Protein AF-A0A0A0JTS8-F1 (afdb_monomer_lite)

Foldseek 3Di:
DVCPPQCQCVCLVVVLVVLLVVQVVVVVPDPPPDDCVVVSSVVSVVLSVLQSLLSLLRCLVVDVCSVLLVVLLVQLLVQLVVLCVCVVPPVSVVVSLVSLLVSLQVSQQVSLVVRVLCHNVLSNVSSNQLSNQLNVQLVVQVVDPVLPDPVNVVVSSSSSNSNSSNVSSVSCVVRRD

Structure (mmCIF, N/CA/C/O backbone):
data_AF-A0A0A0JTS8-F1
#
_entry.id   AF-A0A0A0JTS8-F1
#
loop_
_atom_site.group_PDB
_atom_site.id
_atom_site.type_symbol
_atom_site.label_atom_id
_atom_site.label_alt_id
_atom_site.label_comp_id
_atom_site.label_asym_id
_atom_site.label_entity_id
_atom_site.label_seq_id
_atom_site.pdbx_PDB_ins_code
_atom_site.Cartn_x
_atom_site.Cartn_y
_atom_site.Cartn_z
_atom_site.occupancy
_atom_site.B_iso_or_equiv
_atom_site.auth_seq_id
_atom_site.auth_comp_id
_atom_site.auth_asym_id
_atom_site.auth_atom_id
_atom_site.pdbx_PDB_model_num
ATOM 1 N N . ALA A 1 1 ? 20.269 22.740 0.067 1.00 47.91 1 ALA A N 1
ATOM 2 C CA . ALA A 1 1 ? 19.236 21.681 0.083 1.00 47.91 1 ALA A CA 1
ATOM 3 C C . ALA A 1 1 ? 19.952 20.337 0.108 1.00 47.91 1 ALA A C 1
ATOM 5 O O . ALA A 1 1 ? 20.996 20.250 -0.521 1.00 47.91 1 ALA A O 1
ATOM 6 N N . LEU A 1 2 ? 19.458 19.344 0.853 1.00 48.94 2 LEU A N 1
ATOM 7 C CA . LEU A 1 2 ? 20.166 18.065 1.058 1.00 48.94 2 LEU A CA 1
ATOM 8 C C . LEU A 1 2 ? 20.139 17.127 -0.170 1.00 48.94 2 LEU A C 1
ATOM 10 O O . LEU A 1 2 ? 20.934 16.203 -0.224 1.00 48.94 2 LEU A O 1
ATOM 14 N N . THR A 1 3 ? 19.300 17.406 -1.174 1.00 54.91 3 THR A N 1
ATOM 15 C CA . THR A 1 3 ? 19.274 16.734 -2.488 1.00 54.91 3 THR A CA 1
ATOM 16 C C . THR A 1 3 ? 18.998 17.769 -3.593 1.00 54.91 3 THR A C 1
ATOM 18 O O . THR A 1 3 ? 17.838 18.040 -3.911 1.00 54.91 3 THR A O 1
ATOM 21 N N . PRO A 1 4 ? 20.029 18.442 -4.137 1.00 53.06 4 PRO A N 1
ATOM 22 C CA . PRO A 1 4 ? 19.856 19.454 -5.186 1.00 53.06 4 PRO A CA 1
ATOM 23 C C . PRO A 1 4 ? 19.250 18.888 -6.479 1.00 53.06 4 PRO A C 1
ATOM 25 O O . PRO A 1 4 ? 18.451 19.570 -7.119 1.00 53.06 4 PRO A O 1
ATOM 28 N N . ASP A 1 5 ? 19.576 17.635 -6.801 1.00 57.66 5 ASP A N 1
ATOM 29 C CA . ASP A 1 5 ? 19.265 17.003 -8.089 1.00 57.66 5 ASP A CA 1
ATOM 30 C C . ASP A 1 5 ? 17.931 16.227 -8.097 1.00 57.66 5 ASP A C 1
ATOM 32 O O . ASP A 1 5 ? 17.391 15.918 -9.155 1.00 57.66 5 ASP A O 1
ATOM 36 N N . GLU A 1 6 ? 17.324 15.998 -6.925 1.00 63.16 6 GLU A N 1
ATOM 37 C CA . GLU A 1 6 ? 16.030 15.309 -6.774 1.00 63.16 6 GLU A CA 1
ATOM 38 C C . GLU A 1 6 ? 15.043 16.129 -5.919 1.00 63.16 6 GLU A C 1
ATOM 40 O O . GLU A 1 6 ? 14.716 15.784 -4.776 1.00 63.16 6 GLU A O 1
ATOM 45 N N . PRO A 1 7 ? 14.509 17.246 -6.452 1.00 72.12 7 PRO A N 1
ATOM 46 C CA . PRO A 1 7 ? 13.674 18.179 -5.694 1.00 72.12 7 PRO A CA 1
ATOM 47 C C . PRO A 1 7 ? 12.255 17.659 -5.409 1.00 72.12 7 PRO A C 1
ATOM 49 O O . PRO A 1 7 ? 11.445 18.378 -4.820 1.00 72.12 7 PRO A O 1
ATOM 52 N N . TYR A 1 8 ? 11.908 16.442 -5.832 1.00 80.88 8 TYR A N 1
ATOM 53 C CA . TYR A 1 8 ? 10.522 15.969 -5.885 1.00 80.88 8 TYR A CA 1
ATOM 54 C C . TYR A 1 8 ? 9.862 15.801 -4.512 1.00 80.88 8 TYR A C 1
ATOM 56 O O . TYR A 1 8 ? 8.647 15.960 -4.405 1.00 80.88 8 TYR A O 1
ATOM 64 N N . LEU A 1 9 ? 10.650 15.557 -3.461 1.00 85.19 9 LEU A N 1
ATOM 65 C CA . LEU A 1 9 ? 10.161 15.386 -2.087 1.00 85.19 9 LEU A CA 1
ATOM 66 C C . LEU A 1 9 ? 10.468 16.586 -1.176 1.00 85.19 9 LEU A C 1
ATOM 68 O O . LEU A 1 9 ? 10.144 16.557 0.011 1.00 85.19 9 LEU A O 1
ATOM 72 N N . ARG A 1 10 ? 11.025 17.682 -1.715 1.00 89.06 10 ARG A N 1
ATOM 73 C CA . ARG A 1 10 ? 11.462 18.849 -0.918 1.00 89.06 10 ARG A CA 1
ATOM 74 C C . ARG A 1 10 ? 10.344 19.500 -0.096 1.00 89.06 10 ARG A C 1
ATOM 76 O O . ARG A 1 10 ? 10.613 20.147 0.910 1.00 89.06 10 ARG A O 1
ATOM 83 N N . HIS A 1 11 ? 9.094 19.348 -0.532 1.00 90.81 11 HIS A N 1
ATOM 84 C CA . HIS A 1 11 ? 7.923 19.919 0.135 1.00 90.81 11 HIS A CA 1
ATOM 85 C C . HIS A 1 11 ? 7.271 18.968 1.146 1.00 90.81 11 HIS A C 1
ATOM 87 O O . HIS A 1 11 ? 6.431 19.416 1.923 1.00 90.81 11 HIS A O 1
ATOM 93 N N . VAL A 1 12 ? 7.667 17.689 1.191 1.00 93.19 12 VAL A N 1
ATOM 94 C CA . VAL A 1 12 ? 7.091 16.706 2.122 1.00 93.19 12 VAL A CA 1
ATOM 95 C C . VAL A 1 12 ? 7.215 17.166 3.580 1.00 93.19 12 VAL A C 1
ATOM 97 O O . VAL A 1 12 ? 6.185 17.173 4.249 1.00 93.19 12 VAL A O 1
ATOM 100 N N . PRO A 1 13 ? 8.372 17.656 4.081 1.00 93.69 13 PRO A N 1
ATOM 101 C CA . PRO A 1 13 ? 8.475 18.125 5.467 1.00 93.69 13 PRO A CA 1
ATOM 102 C C . PRO A 1 13 ? 7.502 19.264 5.806 1.00 93.69 13 PRO A C 1
ATOM 104 O O . PRO A 1 13 ? 6.922 19.280 6.890 1.00 93.69 13 PRO A O 1
ATOM 107 N N . VAL A 1 14 ? 7.275 20.188 4.864 1.00 95.12 14 VAL A N 1
ATOM 108 C CA . VAL A 1 14 ? 6.326 21.301 5.035 1.00 95.12 14 VAL A CA 1
ATOM 109 C C . VAL A 1 14 ? 4.893 20.774 5.125 1.00 95.12 14 VAL A C 1
ATOM 111 O O . VAL A 1 14 ? 4.135 21.188 6.001 1.00 95.12 14 VAL A O 1
ATOM 114 N N . VAL A 1 15 ? 4.530 19.819 4.264 1.00 95.12 15 VAL A N 1
ATOM 115 C CA . VAL A 1 15 ? 3.213 19.166 4.292 1.00 95.12 15 VAL A CA 1
ATOM 116 C C . VAL A 1 15 ? 3.018 18.374 5.587 1.00 95.12 15 VAL A C 1
ATOM 118 O O . VAL A 1 15 ? 1.945 18.454 6.181 1.00 95.12 15 VAL A O 1
ATOM 121 N N . VAL A 1 16 ? 4.047 17.669 6.073 1.00 97.00 16 VAL A N 1
ATOM 122 C CA . VAL A 1 16 ? 4.000 16.950 7.360 1.00 97.00 16 VAL A CA 1
ATOM 123 C C . VAL A 1 16 ? 3.750 17.917 8.511 1.00 97.00 16 VAL A C 1
ATOM 125 O O . VAL A 1 16 ? 2.850 17.682 9.316 1.00 97.00 16 VAL A O 1
ATOM 128 N N . ALA A 1 17 ? 4.497 19.024 8.575 1.00 97.44 17 ALA A N 1
ATOM 129 C CA . ALA A 1 17 ? 4.301 20.044 9.601 1.00 97.44 17 ALA A CA 1
ATOM 130 C C . ALA A 1 17 ? 2.868 20.602 9.565 1.00 97.44 17 ALA A C 1
ATOM 132 O O . ALA A 1 17 ? 2.198 20.651 10.597 1.00 97.44 17 ALA A O 1
ATOM 133 N N . GLY A 1 18 ? 2.362 20.936 8.373 1.00 98.00 18 GLY A N 1
ATOM 134 C CA . GLY A 1 18 ? 0.983 21.388 8.186 1.00 98.00 18 GLY A CA 1
ATOM 135 C C . GLY A 1 18 ? -0.058 20.349 8.617 1.00 98.00 18 GLY A C 1
ATOM 136 O O . GLY A 1 18 ? -1.020 20.693 9.301 1.00 98.00 18 GLY A O 1
ATOM 137 N N . ALA A 1 19 ? 0.147 19.072 8.288 1.00 97.38 19 ALA A N 1
ATOM 138 C CA . ALA A 1 19 ? -0.762 17.990 8.662 1.00 97.38 19 ALA A CA 1
ATOM 139 C C . ALA A 1 19 ? -0.781 17.739 10.179 1.00 97.38 19 ALA A C 1
ATOM 141 O O . ALA A 1 19 ? -1.848 17.519 10.753 1.00 97.38 19 ALA A O 1
ATOM 142 N N . ILE A 1 20 ? 0.374 17.834 10.845 1.00 97.56 20 ILE A N 1
ATOM 143 C CA . ILE A 1 20 ? 0.475 17.746 12.308 1.00 97.56 20 ILE A CA 1
ATOM 144 C C . ILE A 1 20 ? -0.254 18.926 12.965 1.00 97.56 20 ILE A C 1
ATOM 146 O O . ILE A 1 20 ? -1.046 18.718 13.887 1.00 97.56 20 ILE A O 1
ATOM 150 N N . LEU A 1 21 ? -0.044 20.153 12.475 1.00 97.75 21 LEU A N 1
ATOM 151 C CA . LEU A 1 21 ? -0.755 21.337 12.969 1.00 97.75 21 LEU A CA 1
ATOM 152 C C . LEU A 1 21 ? -2.270 21.197 12.780 1.00 97.75 21 LEU A C 1
ATOM 154 O O . LEU A 1 21 ? -3.024 21.443 13.719 1.00 97.75 21 LEU A O 1
ATOM 158 N N . ALA A 1 22 ? -2.717 20.738 11.610 1.00 96.81 22 ALA A N 1
ATOM 159 C CA . ALA A 1 22 ? -4.128 20.490 11.331 1.00 96.81 22 ALA A CA 1
ATOM 160 C C . ALA A 1 22 ? -4.719 19.407 12.251 1.00 96.81 22 ALA A C 1
ATOM 162 O O . ALA A 1 22 ? -5.829 19.568 12.760 1.00 96.81 22 ALA A O 1
ATOM 163 N N . MET A 1 23 ? -3.969 18.334 12.522 1.00 96.00 23 MET A N 1
ATOM 164 C CA . MET A 1 23 ? -4.371 17.279 13.455 1.00 96.00 23 MET A CA 1
ATOM 165 C C . MET A 1 23 ? -4.578 17.827 14.873 1.00 96.00 23 MET A C 1
ATOM 167 O O . MET A 1 23 ? -5.581 17.500 15.509 1.00 96.00 23 MET A O 1
ATOM 171 N N . PHE A 1 24 ? -3.671 18.669 15.378 1.00 95.12 24 PHE A N 1
ATOM 172 C CA . PHE A 1 24 ? -3.831 19.286 16.700 1.00 95.12 24 PHE A CA 1
ATOM 173 C C . PHE A 1 24 ? -4.933 20.344 16.727 1.00 95.12 24 PHE A C 1
ATOM 175 O O . PH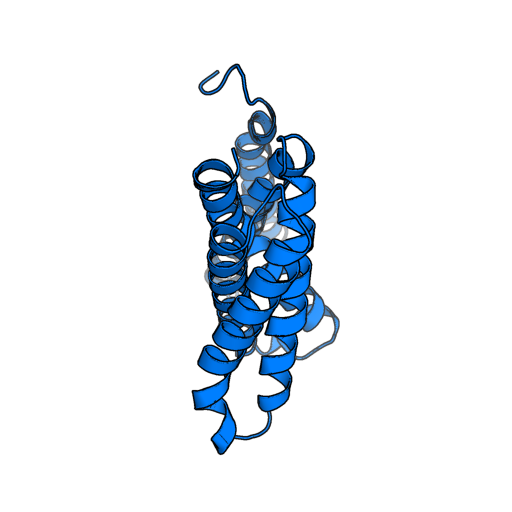E A 1 24 ? -5.713 20.379 17.678 1.00 95.12 24 PHE A O 1
ATOM 182 N N . LEU A 1 25 ? -5.057 21.154 15.674 1.00 95.44 25 LEU A N 1
ATOM 183 C CA . LEU A 1 25 ? -6.140 22.125 15.539 1.00 95.44 25 LEU A CA 1
ATOM 184 C C . LEU A 1 25 ? -7.506 21.431 15.584 1.00 95.44 25 LEU A C 1
ATOM 186 O O . LEU A 1 25 ? -8.405 21.879 16.295 1.00 95.44 25 LEU A O 1
ATOM 190 N N . HIS A 1 26 ? -7.630 20.284 14.913 1.00 93.12 26 HIS A N 1
ATOM 191 C CA . HIS A 1 26 ? -8.822 19.447 14.988 1.00 93.12 26 HIS A CA 1
ATOM 192 C C . HIS A 1 26 ? -9.137 19.014 16.430 1.00 93.12 26 HIS A C 1
ATOM 194 O O . HIS A 1 26 ? -10.297 19.059 16.835 1.00 93.12 26 HIS A O 1
ATOM 200 N N . GLN A 1 27 ? -8.127 18.666 17.239 1.00 93.31 27 GLN A N 1
ATOM 201 C CA . GLN A 1 27 ? -8.345 18.335 18.655 1.00 93.31 27 GLN A CA 1
ATOM 202 C C . GLN A 1 27 ? -8.747 19.547 19.508 1.00 93.31 27 GLN A C 1
ATOM 204 O O . GLN A 1 27 ? -9.525 19.379 20.443 1.00 93.31 27 GLN A O 1
ATOM 209 N N . ILE A 1 28 ? -8.259 20.754 19.201 1.00 92.31 28 ILE A N 1
ATOM 210 C CA . ILE A 1 28 ? -8.635 21.986 19.921 1.00 92.31 28 ILE A CA 1
ATOM 211 C C . ILE A 1 28 ? -10.093 22.365 19.636 1.00 92.31 28 ILE A C 1
ATOM 213 O O . ILE A 1 28 ? -10.812 22.784 20.540 1.00 92.31 28 ILE A O 1
ATOM 217 N N . MET A 1 29 ? -10.544 22.206 18.389 1.00 91.94 29 MET A N 1
ATOM 218 C CA . MET A 1 29 ? -11.917 22.533 17.983 1.00 91.94 29 MET A CA 1
ATOM 219 C C . MET A 1 29 ? -12.956 21.523 18.483 1.00 91.94 29 MET A C 1
ATOM 221 O O . MET A 1 29 ? -14.154 21.818 18.504 1.00 91.94 29 MET A O 1
ATOM 225 N N . ARG A 1 30 ? -12.514 20.325 18.867 1.00 88.56 30 ARG A N 1
ATOM 226 C CA . ARG A 1 30 ? -13.379 19.244 19.326 1.00 88.56 30 ARG A CA 1
ATOM 227 C C . ARG A 1 30 ? -14.000 19.590 20.683 1.00 88.56 30 ARG A C 1
ATOM 229 O O . ARG A 1 30 ? -13.301 19.955 21.624 1.00 88.56 30 ARG A O 1
ATOM 236 N N . ARG A 1 31 ? -15.328 19.468 20.778 1.00 85.31 31 ARG A N 1
ATOM 237 C CA . ARG A 1 31 ? -16.111 19.829 21.980 1.00 85.31 31 ARG A CA 1
ATOM 238 C C . ARG A 1 31 ? -16.571 18.638 22.811 1.00 85.31 31 ARG A C 1
ATOM 240 O O . ARG A 1 31 ? -17.052 18.819 23.924 1.00 85.31 31 ARG A O 1
ATOM 247 N N . ASP A 1 32 ? -16.413 17.426 22.299 1.00 77.88 32 ASP A N 1
ATOM 248 C CA . ASP A 1 32 ? -16.637 16.198 23.054 1.00 77.88 32 ASP A CA 1
ATOM 249 C C . ASP A 1 32 ? -15.659 16.219 24.231 1.00 77.88 32 ASP A C 1
ATOM 251 O O . ASP A 1 32 ? -14.497 16.536 23.993 1.00 77.88 32 ASP A O 1
ATOM 255 N N . GLY A 1 33 ? -16.098 15.912 25.460 1.00 73.75 33 GLY A N 1
ATOM 256 C CA . GLY A 1 33 ? -15.366 16.034 26.743 1.00 73.75 33 GLY A CA 1
ATOM 257 C C . GLY A 1 33 ? -14.067 15.215 26.895 1.00 73.75 33 GLY A C 1
ATOM 258 O O . GLY A 1 33 ? -13.803 14.626 27.935 1.00 73.75 33 GLY A O 1
ATOM 259 N N . ARG A 1 34 ? -13.268 15.160 25.832 1.00 77.38 34 ARG A N 1
ATOM 260 C CA . ARG A 1 34 ? -11.996 14.491 25.581 1.00 77.38 34 ARG A CA 1
ATOM 261 C C . ARG A 1 34 ? -11.974 12.965 25.722 1.00 77.38 34 ARG A C 1
ATOM 263 O O . ARG A 1 34 ? -10.902 12.428 26.014 1.00 77.38 34 ARG A O 1
ATOM 270 N N . PRO A 1 35 ? -13.055 12.206 25.432 1.00 76.25 35 PRO A N 1
ATOM 271 C CA . PRO A 1 35 ? -12.914 10.761 25.355 1.00 76.25 35 PRO A CA 1
ATOM 272 C C . PRO A 1 35 ? -11.966 10.404 24.201 1.00 76.25 35 PRO A C 1
ATOM 274 O O . PRO A 1 35 ? -12.117 10.892 23.076 1.00 76.25 35 PRO A O 1
ATOM 277 N N . ARG A 1 36 ? -10.995 9.523 24.472 1.00 82.69 36 ARG A N 1
ATOM 278 C CA . ARG A 1 36 ? -10.109 8.917 23.458 1.00 82.69 36 ARG A CA 1
ATOM 279 C C . ARG A 1 36 ? -9.208 9.915 22.710 1.00 82.69 36 ARG A C 1
ATOM 281 O O . ARG A 1 36 ? -8.871 9.685 21.550 1.00 82.69 36 ARG A O 1
ATOM 288 N N . LEU A 1 37 ? -8.806 11.014 23.357 1.00 88.81 37 LEU A N 1
ATOM 289 C CA . LEU A 1 37 ? -7.893 12.010 22.775 1.00 88.81 37 LEU A CA 1
ATOM 290 C C . LEU A 1 37 ? -6.597 11.366 22.251 1.00 88.81 37 LEU A C 1
ATOM 292 O O . LEU A 1 37 ? -6.225 11.573 21.100 1.00 88.81 37 LEU A O 1
ATOM 296 N N . THR A 1 38 ? -5.959 10.525 23.069 1.00 90.81 38 THR A N 1
ATOM 297 C CA . THR A 1 38 ? -4.724 9.809 22.707 1.00 90.81 38 THR A CA 1
ATOM 298 C C . THR A 1 38 ? -4.919 8.912 21.491 1.00 90.81 38 THR A C 1
ATOM 300 O O . THR A 1 38 ? -4.126 8.968 20.559 1.00 90.81 38 THR A O 1
ATOM 303 N N . GLN A 1 39 ? -6.010 8.141 21.454 1.00 90.50 39 GLN A N 1
ATOM 304 C CA . GLN A 1 39 ? -6.350 7.292 20.313 1.00 90.50 39 GLN A CA 1
ATOM 305 C C . GLN A 1 39 ? -6.547 8.123 19.037 1.00 90.50 39 GLN A C 1
ATOM 307 O O . GLN A 1 39 ? -6.061 7.737 17.977 1.00 90.50 39 GLN A O 1
ATOM 312 N N . SER A 1 40 ? -7.231 9.268 19.124 1.00 91.06 40 SER A N 1
ATOM 313 C CA . SER A 1 40 ? -7.466 10.131 17.963 1.00 91.06 40 SER A CA 1
ATOM 314 C C . SER A 1 40 ? -6.169 10.720 17.407 1.00 91.06 40 SER A C 1
ATOM 316 O O . SER A 1 40 ? -5.994 10.746 16.191 1.00 91.06 40 SER A O 1
ATOM 318 N N . VAL A 1 41 ? -5.265 11.170 18.280 1.00 93.88 41 VAL A N 1
ATOM 319 C CA . VAL A 1 41 ? -3.952 11.693 17.877 1.00 93.88 41 VAL A CA 1
ATOM 320 C C . VAL A 1 41 ? -3.078 10.575 17.306 1.00 93.88 41 VAL A C 1
ATOM 322 O O . VAL A 1 41 ? -2.465 10.765 16.262 1.00 93.88 41 VAL A O 1
ATOM 325 N N . ALA A 1 42 ? -3.068 9.390 17.923 1.00 93.88 42 ALA A N 1
ATOM 326 C CA . ALA A 1 42 ? -2.294 8.246 17.444 1.00 93.88 42 ALA A CA 1
ATOM 327 C C . ALA A 1 42 ? -2.735 7.788 16.043 1.00 93.88 42 ALA A C 1
ATOM 329 O O . ALA A 1 42 ? -1.894 7.580 15.171 1.00 93.88 42 ALA A O 1
ATOM 330 N N . VAL A 1 43 ? -4.046 7.682 15.796 1.00 91.81 43 VAL A N 1
ATOM 331 C CA . VAL A 1 43 ? -4.580 7.325 14.470 1.00 91.81 43 VAL A CA 1
ATOM 332 C C . VAL A 1 43 ? -4.305 8.430 13.445 1.00 91.81 43 VAL A C 1
ATOM 334 O O . VAL A 1 43 ? -3.945 8.123 12.310 1.00 91.81 43 VAL A O 1
ATOM 337 N N . GLY A 1 44 ? -4.416 9.704 13.838 1.00 95.00 44 GLY A N 1
ATOM 338 C CA . GLY A 1 44 ? -4.061 10.836 12.978 1.00 95.00 44 GLY A CA 1
ATOM 339 C C . GLY A 1 44 ? -2.589 10.808 12.562 1.00 95.00 44 GLY A C 1
ATOM 340 O O . GLY A 1 44 ? -2.283 10.885 11.373 1.00 95.00 44 GLY A O 1
ATOM 341 N N . ALA A 1 45 ? -1.684 10.601 13.519 1.00 96.56 45 ALA A N 1
ATOM 342 C CA . ALA A 1 45 ? -0.252 10.474 13.265 1.00 96.56 45 ALA A CA 1
ATOM 343 C C . ALA A 1 45 ? 0.073 9.261 12.377 1.00 96.56 45 ALA A C 1
ATOM 345 O O . ALA A 1 45 ? 0.870 9.385 11.448 1.00 96.56 45 ALA A O 1
ATOM 346 N N . ALA A 1 46 ? -0.581 8.115 12.599 1.00 95.12 46 ALA A N 1
ATOM 347 C CA . ALA A 1 46 ? -0.435 6.939 11.739 1.00 95.12 46 ALA A CA 1
ATOM 348 C C . ALA A 1 46 ? -0.887 7.224 10.295 1.00 95.12 46 ALA A C 1
ATOM 350 O O . ALA A 1 46 ? -0.190 6.861 9.350 1.00 95.12 46 ALA A O 1
ATOM 351 N N . GLY A 1 47 ? -2.012 7.924 10.116 1.00 95.62 47 GLY A N 1
ATOM 352 C CA . GLY A 1 47 ? -2.494 8.349 8.800 1.00 95.62 47 GLY A CA 1
ATOM 353 C C . GLY A 1 47 ? -1.516 9.283 8.082 1.00 95.62 47 GLY A C 1
ATOM 354 O O . GLY A 1 47 ? -1.233 9.078 6.902 1.00 95.62 47 GLY A O 1
ATOM 355 N N . ILE A 1 48 ? -0.943 10.255 8.802 1.00 97.69 48 ILE A N 1
ATOM 356 C CA . ILE A 1 48 ? 0.114 11.136 8.277 1.00 97.69 48 ILE A CA 1
ATOM 357 C C . ILE A 1 48 ? 1.330 10.304 7.853 1.00 97.69 48 ILE A C 1
ATOM 359 O O . ILE A 1 48 ? 1.816 10.470 6.738 1.00 97.69 48 ILE A O 1
ATOM 363 N N . GLY A 1 49 ? 1.787 9.373 8.694 1.00 97.69 49 GLY A N 1
ATOM 364 C CA . GLY A 1 49 ? 2.914 8.492 8.381 1.00 97.69 49 GLY A CA 1
ATOM 365 C C . GLY A 1 49 ? 2.691 7.671 7.109 1.00 97.69 49 GLY A C 1
ATOM 366 O O . GLY A 1 49 ? 3.548 7.658 6.230 1.00 97.69 49 GLY A O 1
ATOM 367 N N . ILE A 1 50 ? 1.516 7.053 6.958 1.00 97.69 50 ILE A N 1
ATOM 368 C CA . ILE A 1 50 ? 1.159 6.288 5.752 1.00 97.69 50 ILE A CA 1
ATOM 369 C C . ILE A 1 50 ? 1.146 7.191 4.510 1.00 97.69 50 ILE A C 1
ATOM 371 O O . ILE A 1 50 ? 1.681 6.806 3.471 1.00 97.69 50 ILE A O 1
ATOM 375 N N . ALA A 1 51 ? 0.586 8.400 4.607 1.00 96.69 51 ALA A N 1
ATOM 376 C CA . ALA A 1 51 ? 0.581 9.355 3.499 1.00 96.69 51 ALA A CA 1
ATOM 377 C C . ALA A 1 51 ? 2.002 9.794 3.098 1.00 96.69 51 ALA A C 1
ATOM 379 O O . ALA A 1 51 ? 2.298 9.912 1.910 1.00 96.69 51 ALA A O 1
ATOM 380 N N . VAL A 1 52 ? 2.895 9.984 4.074 1.00 96.88 52 VAL A N 1
ATOM 381 C CA . VAL A 1 52 ? 4.308 10.328 3.844 1.00 96.88 52 VAL A CA 1
ATOM 382 C C . VAL A 1 52 ? 5.060 9.181 3.178 1.00 96.88 52 VAL A C 1
ATOM 384 O O . VAL A 1 52 ? 5.793 9.424 2.223 1.00 96.88 52 VAL A O 1
ATOM 387 N N . ILE A 1 53 ? 4.845 7.937 3.616 1.00 97.56 53 ILE A N 1
ATOM 388 C CA . ILE A 1 53 ? 5.407 6.755 2.944 1.00 97.56 53 ILE A CA 1
ATOM 389 C C . ILE A 1 53 ? 4.916 6.702 1.491 1.00 97.56 53 ILE A C 1
ATOM 391 O O . ILE A 1 53 ? 5.705 6.484 0.573 1.00 97.56 53 ILE A O 1
ATOM 395 N N . GLY A 1 54 ? 3.631 6.980 1.269 1.00 96.50 54 GLY A N 1
ATOM 396 C CA . GLY A 1 54 ? 3.042 7.026 -0.063 1.00 96.50 54 GLY A CA 1
ATOM 397 C C . GLY A 1 54 ? 3.585 8.143 -0.957 1.00 96.50 54 GLY A C 1
ATOM 398 O O . GLY A 1 54 ? 3.602 7.982 -2.173 1.00 96.50 54 GLY A O 1
ATOM 399 N N . ALA A 1 55 ? 4.098 9.243 -0.396 1.00 95.50 55 ALA A N 1
ATOM 400 C CA . ALA A 1 55 ? 4.717 10.313 -1.182 1.00 95.50 55 ALA A CA 1
ATOM 401 C C . ALA A 1 55 ? 5.950 9.830 -1.969 1.00 95.50 55 ALA A C 1
ATOM 403 O O . ALA A 1 55 ? 6.277 10.415 -3.002 1.00 95.50 55 ALA A O 1
ATOM 404 N N . ALA A 1 56 ? 6.588 8.734 -1.541 1.00 93.94 56 ALA A N 1
ATOM 405 C CA . ALA A 1 56 ? 7.695 8.115 -2.266 1.00 93.94 56 ALA A CA 1
ATOM 406 C C . ALA A 1 56 ? 7.290 7.542 -3.637 1.00 93.94 56 ALA A C 1
ATOM 408 O O . ALA A 1 56 ? 8.166 7.301 -4.459 1.00 93.94 56 ALA A O 1
ATOM 409 N N . TRP A 1 57 ? 5.994 7.407 -3.939 1.00 94.25 57 TRP A N 1
ATOM 410 C CA . TRP A 1 57 ? 5.521 7.091 -5.290 1.00 94.25 57 TRP A CA 1
ATOM 411 C C . TRP A 1 57 ? 5.731 8.235 -6.297 1.00 94.25 57 TRP A C 1
ATOM 413 O O . TRP A 1 57 ? 5.793 7.995 -7.500 1.00 94.25 57 TRP A O 1
ATOM 423 N N . VAL A 1 58 ? 5.834 9.488 -5.836 1.00 92.50 58 VAL A N 1
ATOM 424 C CA . VAL A 1 58 ? 5.879 10.672 -6.714 1.00 92.50 58 VAL A CA 1
ATOM 425 C C . VAL A 1 58 ? 7.132 10.720 -7.605 1.00 92.50 58 VAL A C 1
ATOM 427 O O . VAL A 1 58 ? 6.978 10.998 -8.797 1.00 92.50 58 VAL A O 1
ATOM 430 N N . PRO A 1 59 ? 8.357 10.463 -7.099 1.00 90.38 59 PRO A N 1
ATOM 431 C CA . PRO A 1 59 ? 9.560 10.444 -7.929 1.00 90.38 59 PRO A CA 1
ATOM 432 C C . PRO A 1 59 ? 9.526 9.387 -9.037 1.00 90.38 59 PRO A C 1
ATOM 434 O O . PRO A 1 59 ? 10.000 9.676 -10.129 1.00 90.38 59 PRO A O 1
ATOM 437 N N . LEU A 1 60 ? 8.888 8.229 -8.813 1.00 90.12 60 LEU A N 1
ATOM 438 C CA . LEU A 1 60 ? 8.811 7.141 -9.803 1.00 90.12 60 LEU A CA 1
ATOM 439 C C . LEU A 1 60 ? 8.139 7.570 -11.115 1.00 90.12 60 LEU A C 1
ATOM 441 O O . LEU A 1 60 ? 8.463 7.069 -12.182 1.00 90.12 60 LEU A O 1
ATOM 445 N N . GLY A 1 61 ? 7.240 8.557 -11.091 1.00 86.06 61 GLY A N 1
ATOM 446 C CA . GLY A 1 61 ? 6.655 9.095 -12.325 1.00 86.06 61 GLY A CA 1
ATOM 447 C C . GLY A 1 61 ? 7.631 9.905 -13.193 1.00 86.06 61 GLY A C 1
ATOM 448 O O . GLY A 1 61 ? 7.264 10.306 -14.304 1.00 86.06 61 GLY A O 1
ATOM 449 N N . ARG A 1 62 ? 8.829 10.199 -12.671 1.00 85.19 62 ARG A N 1
ATOM 450 C CA . ARG A 1 62 ? 9.834 11.100 -13.250 1.00 85.19 62 ARG A CA 1
ATOM 451 C C . ARG A 1 62 ? 11.228 10.475 -13.381 1.00 85.19 62 ARG A C 1
ATOM 453 O O . ARG A 1 62 ? 12.102 11.139 -13.928 1.00 85.19 62 ARG A O 1
ATOM 460 N N . THR A 1 63 ? 11.432 9.252 -12.898 1.00 84.00 63 THR A N 1
ATOM 461 C CA . THR A 1 63 ? 12.661 8.473 -13.108 1.00 84.00 63 THR A CA 1
ATOM 462 C C . THR A 1 63 ? 12.527 7.571 -14.335 1.00 84.00 63 THR A C 1
ATOM 464 O O . THR A 1 63 ? 11.413 7.248 -14.763 1.00 84.00 63 THR A O 1
ATOM 467 N N . LEU A 1 64 ? 13.661 7.187 -14.924 1.00 82.19 64 LEU A N 1
ATOM 468 C CA . LEU A 1 64 ? 13.698 6.226 -16.029 1.00 82.19 64 LEU A CA 1
ATOM 469 C C . LEU A 1 64 ? 13.177 4.867 -15.520 1.00 82.19 64 LEU A C 1
ATOM 471 O O . LEU A 1 64 ? 13.422 4.521 -14.368 1.00 82.19 64 LEU A O 1
ATOM 475 N N . GLY A 1 65 ? 12.354 4.151 -16.292 1.00 86.81 65 GLY A N 1
ATOM 476 C CA . GLY A 1 65 ? 11.722 2.898 -15.840 1.00 86.81 65 GLY A CA 1
ATOM 477 C C . GLY A 1 65 ? 10.712 3.017 -14.689 1.00 86.81 65 GLY A C 1
ATOM 478 O O . GLY A 1 65 ? 10.021 2.053 -14.358 1.00 86.81 65 GLY A O 1
ATOM 479 N N . GLY A 1 66 ? 10.542 4.189 -14.069 1.00 90.69 66 GLY A N 1
ATOM 480 C CA . GLY A 1 66 ? 9.702 4.316 -12.877 1.00 90.69 66 GLY A CA 1
ATOM 481 C C . GLY A 1 66 ? 8.198 4.184 -13.156 1.00 90.69 66 GLY A C 1
ATOM 482 O O . GLY A 1 66 ? 7.459 3.653 -12.325 1.00 90.69 66 GLY A O 1
ATOM 483 N N . ARG A 1 67 ? 7.723 4.582 -14.345 1.00 92.94 67 ARG A N 1
ATOM 484 C CA . ARG A 1 67 ? 6.325 4.342 -14.773 1.00 92.94 67 ARG A CA 1
ATOM 485 C C . ARG A 1 67 ? 6.030 2.853 -14.922 1.00 92.94 67 ARG A C 1
ATOM 487 O O . ARG A 1 67 ? 4.976 2.383 -14.505 1.00 92.94 67 ARG A O 1
ATOM 494 N N . ASP A 1 68 ? 6.995 2.134 -15.460 1.00 95.38 68 ASP A N 1
ATOM 495 C CA . ASP A 1 68 ? 6.948 0.704 -15.712 1.00 95.38 68 ASP A CA 1
ATOM 496 C C . ASP A 1 68 ? 6.957 -0.087 -14.399 1.00 95.38 68 ASP A C 1
ATOM 498 O O . ASP A 1 68 ? 6.118 -0.970 -14.190 1.00 95.38 68 ASP A O 1
ATOM 502 N N . VAL A 1 69 ? 7.779 0.337 -13.433 1.00 96.44 69 VAL A N 1
ATOM 503 C CA . VAL A 1 69 ? 7.721 -0.141 -12.042 1.00 96.44 69 VAL A CA 1
ATOM 504 C C . VAL A 1 69 ? 6.328 0.053 -11.437 1.00 96.44 69 VAL A C 1
ATOM 506 O O . VAL A 1 69 ? 5.805 -0.859 -10.792 1.00 96.44 69 VAL A O 1
ATOM 509 N N . VAL A 1 70 ? 5.700 1.217 -11.639 1.00 96.31 70 VAL A N 1
ATOM 510 C CA . VAL A 1 70 ? 4.355 1.490 -11.103 1.00 96.31 70 VAL A CA 1
ATOM 511 C C . VAL A 1 70 ? 3.329 0.518 -11.682 1.00 96.31 70 VAL A C 1
ATOM 513 O O . VAL A 1 70 ? 2.497 0.014 -10.927 1.00 96.31 70 VAL A O 1
ATOM 516 N N . VAL A 1 71 ? 3.396 0.209 -12.979 1.00 96.31 71 VAL A N 1
ATOM 517 C CA . VAL A 1 71 ? 2.499 -0.767 -13.621 1.00 96.31 71 VAL A CA 1
ATOM 518 C C . VAL A 1 71 ? 2.714 -2.168 -13.047 1.00 96.31 71 VAL A C 1
ATOM 520 O O . VAL A 1 71 ? 1.749 -2.797 -12.607 1.00 96.31 71 VAL A O 1
ATOM 523 N N . VAL A 1 72 ? 3.965 -2.632 -12.985 1.00 97.25 72 VAL A N 1
ATOM 524 C CA . VAL A 1 72 ? 4.345 -3.939 -12.414 1.00 97.25 72 VAL A CA 1
ATOM 525 C C . VAL A 1 72 ? 3.802 -4.094 -10.991 1.00 97.25 72 VAL A C 1
ATOM 527 O O . VAL A 1 72 ? 3.131 -5.077 -10.658 1.00 97.25 72 VAL A O 1
ATOM 530 N N . VAL A 1 73 ? 4.023 -3.085 -10.149 1.00 97.75 73 VAL A N 1
ATOM 531 C CA . VAL A 1 73 ? 3.557 -3.114 -8.763 1.00 97.75 73 VAL A CA 1
ATOM 532 C C . VAL A 1 73 ? 2.035 -3.001 -8.676 1.00 97.75 73 VAL A C 1
ATOM 534 O O . VAL A 1 73 ? 1.433 -3.688 -7.853 1.00 97.7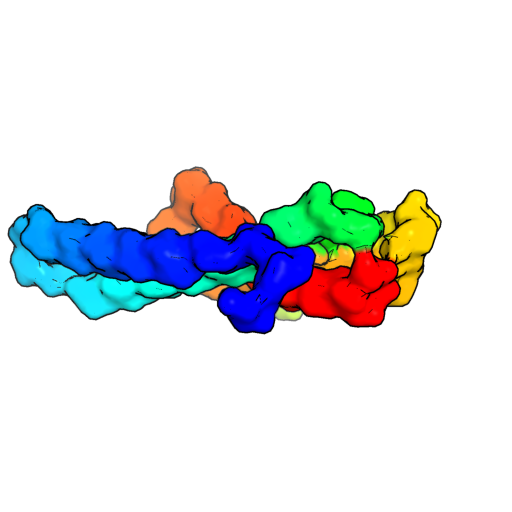5 73 VAL A O 1
ATOM 537 N N . ALA A 1 74 ? 1.382 -2.201 -9.521 1.00 97.50 74 ALA A N 1
ATOM 538 C CA . ALA A 1 74 ? -0.076 -2.096 -9.537 1.00 97.50 74 ALA A CA 1
ATOM 539 C C . ALA A 1 74 ? -0.745 -3.451 -9.828 1.00 97.50 74 ALA A C 1
ATOM 541 O O . ALA A 1 74 ? -1.712 -3.812 -9.151 1.00 97.50 74 ALA A O 1
ATOM 542 N N . VAL A 1 75 ? -0.199 -4.232 -10.767 1.00 97.88 75 VAL A N 1
ATOM 543 C CA . VAL A 1 75 ? -0.678 -5.594 -11.064 1.00 97.88 75 VAL A CA 1
ATOM 544 C C . VAL A 1 75 ? -0.488 -6.514 -9.854 1.00 97.88 75 VAL A C 1
ATOM 546 O O . VAL A 1 75 ? -1.419 -7.225 -9.466 1.00 97.88 75 VAL A O 1
ATOM 549 N N . ALA A 1 76 ? 0.675 -6.464 -9.197 1.00 97.88 76 ALA A N 1
ATOM 550 C CA . ALA A 1 76 ? 0.938 -7.258 -7.996 1.00 97.88 76 ALA A CA 1
ATOM 551 C C . ALA A 1 76 ? 0.023 -6.890 -6.814 1.00 97.88 76 ALA A C 1
ATOM 553 O O . ALA A 1 76 ? -0.480 -7.774 -6.116 1.00 97.88 76 ALA A O 1
ATOM 554 N N . LEU A 1 77 ? -0.247 -5.600 -6.608 1.00 98.00 77 LEU A N 1
ATOM 555 C CA . LEU A 1 77 ? -1.177 -5.109 -5.587 1.00 98.00 77 LEU A CA 1
ATOM 556 C C . LEU A 1 77 ? -2.613 -5.577 -5.856 1.00 98.00 77 LEU A C 1
ATOM 558 O O . LEU A 1 77 ? -3.296 -6.015 -4.925 1.00 98.00 77 LEU A O 1
ATOM 562 N N . ALA A 1 78 ? -3.054 -5.523 -7.116 1.00 97.00 78 ALA A N 1
ATOM 563 C CA . ALA A 1 78 ? -4.377 -5.986 -7.525 1.00 97.00 78 ALA A CA 1
ATOM 564 C C . ALA A 1 78 ? -4.546 -7.495 -7.292 1.00 97.00 78 ALA A C 1
ATOM 566 O O . ALA A 1 78 ? -5.540 -7.921 -6.704 1.00 97.00 78 ALA A O 1
ATOM 567 N N . LEU A 1 79 ? -3.554 -8.303 -7.677 1.00 97.38 79 LEU A N 1
ATOM 568 C CA . LEU A 1 79 ? -3.599 -9.753 -7.474 1.00 97.38 79 LEU A CA 1
ATOM 569 C C . LEU A 1 79 ? -3.462 -10.142 -5.996 1.00 97.38 79 LEU A C 1
ATOM 571 O O . LEU A 1 79 ? -4.156 -11.049 -5.542 1.00 97.38 79 LEU A O 1
ATOM 575 N N . SER A 1 80 ? -2.673 -9.410 -5.206 1.00 96.75 80 SER A N 1
ATOM 576 C CA . SER A 1 80 ? -2.613 -9.574 -3.744 1.00 96.75 80 SER A CA 1
ATOM 577 C C . SER A 1 80 ? -3.985 -9.427 -3.076 1.00 96.75 80 SER A C 1
ATOM 579 O O . SER A 1 80 ? -4.295 -10.155 -2.131 1.00 96.75 80 SER A O 1
ATOM 581 N N . ALA A 1 81 ? -4.840 -8.521 -3.563 1.00 95.31 81 ALA A N 1
ATOM 582 C CA . ALA A 1 81 ? -6.182 -8.329 -3.011 1.00 95.31 81 ALA A CA 1
ATOM 583 C C . ALA A 1 81 ? -7.088 -9.564 -3.181 1.00 95.31 81 ALA A C 1
ATOM 585 O O . ALA A 1 81 ? -7.999 -9.768 -2.380 1.00 95.31 81 ALA A O 1
ATOM 586 N N . LEU A 1 82 ? -6.813 -10.439 -4.156 1.00 95.62 82 LEU A N 1
ATOM 587 C CA . LEU A 1 82 ? -7.559 -11.691 -4.327 1.00 95.62 82 LEU A CA 1
ATOM 588 C C . LEU A 1 82 ? -7.323 -12.672 -3.173 1.00 95.62 82 LEU A C 1
ATOM 590 O O . LEU A 1 82 ? -8.216 -13.453 -2.847 1.00 95.62 82 LEU A O 1
ATOM 594 N N . ALA A 1 83 ? -6.169 -12.602 -2.501 1.00 94.31 83 ALA A N 1
ATOM 595 C CA . ALA A 1 83 ? -5.908 -13.419 -1.317 1.00 94.31 83 ALA A CA 1
ATOM 596 C C . ALA A 1 83 ? -6.880 -13.103 -0.167 1.00 94.31 83 ALA A C 1
ATOM 598 O O . ALA A 1 83 ? -7.144 -13.960 0.677 1.00 94.31 83 ALA A O 1
ATOM 599 N N . ASP A 1 84 ? -7.460 -11.899 -0.147 1.00 92.12 84 ASP A N 1
ATOM 600 C CA . ASP A 1 84 ? -8.423 -11.496 0.877 1.00 92.12 84 ASP A CA 1
ATOM 601 C C . ASP A 1 84 ? -9.796 -12.161 0.702 1.00 92.12 84 ASP A C 1
ATOM 603 O O . ASP A 1 84 ? -10.550 -12.261 1.671 1.00 92.12 84 ASP A O 1
ATOM 607 N N . LEU A 1 85 ? -10.096 -12.720 -0.478 1.00 91.12 85 LEU A N 1
ATOM 608 C CA . LEU A 1 85 ? -11.330 -13.481 -0.725 1.00 91.12 85 LEU A CA 1
ATOM 609 C C . LEU A 1 85 ? -11.423 -14.748 0.138 1.00 91.12 85 LEU A C 1
ATOM 611 O O . LEU A 1 85 ? -12.518 -15.234 0.411 1.00 91.12 85 LEU A O 1
ATOM 615 N N . ALA A 1 86 ? -10.289 -15.256 0.625 1.00 89.81 86 ALA A N 1
ATOM 616 C CA . ALA A 1 86 ? -10.235 -16.396 1.533 1.00 89.81 86 ALA A CA 1
ATOM 617 C C . ALA A 1 86 ? -10.556 -16.038 3.004 1.00 89.81 86 ALA A C 1
ATOM 619 O O . ALA A 1 86 ? -10.657 -16.936 3.842 1.00 89.81 86 ALA A O 1
ATOM 620 N N . ALA A 1 87 ? -10.762 -14.754 3.335 1.00 87.69 87 ALA A N 1
ATOM 621 C CA . ALA A 1 87 ? -11.031 -14.284 4.700 1.00 87.69 87 ALA A CA 1
ATOM 622 C C . ALA A 1 87 ? -12.207 -14.967 5.436 1.00 87.69 87 ALA A C 1
ATOM 624 O O . ALA A 1 87 ? -12.087 -15.151 6.657 1.00 87.69 87 ALA A O 1
ATOM 625 N N . PRO A 1 88 ? -13.322 -15.346 4.769 1.00 88.25 88 PRO A N 1
ATOM 626 C CA . PRO A 1 88 ? -14.458 -15.985 5.435 1.00 88.25 88 PRO A CA 1
ATOM 627 C C . PRO A 1 88 ? -14.163 -17.393 5.968 1.00 88.25 88 PRO A C 1
ATOM 629 O O . PRO A 1 88 ? -14.887 -17.870 6.835 1.00 88.25 88 PRO A O 1
ATOM 632 N N . SER A 1 89 ? -13.123 -18.068 5.465 1.00 90.69 89 SER A N 1
ATOM 633 C CA . SER A 1 89 ? -12.813 -19.453 5.828 1.00 90.69 89 SER A CA 1
ATOM 634 C C . SER A 1 89 ? -11.705 -19.526 6.876 1.00 90.69 89 SER A C 1
ATOM 636 O O . SER A 1 89 ? -10.549 -19.210 6.592 1.00 90.69 89 SER A O 1
ATOM 638 N N . ASP A 1 90 ? -12.025 -20.017 8.077 1.00 89.88 90 ASP A N 1
ATOM 639 C CA . ASP A 1 90 ? -11.041 -20.179 9.159 1.00 89.88 90 ASP A CA 1
ATOM 640 C C . ASP A 1 90 ? -9.892 -21.122 8.778 1.00 89.88 90 ASP A C 1
ATOM 642 O O . ASP A 1 90 ? -8.744 -20.887 9.154 1.00 89.88 90 ASP A O 1
ATOM 646 N N . ARG A 1 91 ? -10.171 -22.141 7.955 1.00 91.69 91 ARG A N 1
ATOM 647 C CA . ARG A 1 91 ? -9.155 -23.074 7.446 1.00 91.69 91 ARG A CA 1
ATOM 648 C C . ARG A 1 91 ? -8.208 -22.418 6.438 1.00 91.69 91 ARG A C 1
ATOM 650 O O . ARG A 1 91 ? -7.055 -22.828 6.332 1.00 91.69 91 ARG A O 1
ATOM 657 N N . ALA A 1 92 ? -8.683 -21.409 5.705 1.00 90.25 92 ALA A N 1
ATOM 658 C CA . ALA A 1 92 ? -7.902 -20.712 4.686 1.00 90.25 92 ALA A CA 1
ATOM 659 C C . ALA A 1 92 ? -7.111 -19.517 5.244 1.00 90.25 92 ALA A C 1
ATOM 661 O O . ALA A 1 92 ? -6.117 -19.119 4.644 1.00 90.25 92 ALA A O 1
ATOM 662 N N . ARG A 1 93 ? -7.486 -18.978 6.413 1.00 89.00 93 ARG A N 1
ATOM 663 C CA . ARG A 1 93 ? -6.788 -17.859 7.075 1.00 89.00 93 ARG A CA 1
ATOM 664 C C . ARG A 1 93 ? -5.261 -17.977 7.166 1.00 89.00 93 ARG A C 1
ATOM 666 O O . ARG A 1 93 ? -4.609 -16.999 6.799 1.00 89.00 93 ARG A O 1
ATOM 673 N N . PRO A 1 94 ? -4.663 -19.103 7.609 1.00 93.19 94 PRO A N 1
ATOM 674 C CA . PRO A 1 94 ? -3.203 -19.212 7.678 1.00 93.19 94 PRO A CA 1
ATOM 675 C C . PRO A 1 94 ? -2.536 -19.168 6.295 1.00 93.19 94 PRO A C 1
ATOM 677 O O . PRO A 1 94 ? -1.365 -18.815 6.190 1.00 93.19 94 PRO A O 1
ATOM 680 N N . TRP A 1 95 ? -3.283 -19.468 5.230 1.00 95.44 95 TRP A N 1
ATOM 681 C CA . TRP A 1 95 ? -2.788 -19.491 3.855 1.00 95.44 95 TRP A CA 1
ATOM 682 C C . TRP A 1 95 ? -2.894 -18.148 3.132 1.00 95.44 95 TRP A C 1
ATOM 684 O O . TRP A 1 95 ? -2.372 -18.010 2.033 1.00 95.44 95 TRP A O 1
ATOM 694 N N . MET A 1 96 ? -3.527 -17.138 3.729 1.00 95.06 96 MET A N 1
ATOM 695 C CA . MET A 1 96 ? -3.781 -15.866 3.046 1.00 95.06 96 MET A CA 1
ATOM 696 C C . MET A 1 96 ? -2.506 -15.070 2.773 1.00 95.06 96 MET A C 1
ATOM 698 O O . MET A 1 96 ? -2.314 -14.598 1.657 1.00 95.06 96 MET A O 1
ATOM 702 N N . LEU A 1 97 ? -1.609 -14.965 3.758 1.00 96.00 97 LEU A N 1
ATOM 703 C CA . LEU A 1 97 ? -0.319 -14.300 3.573 1.00 96.00 97 LEU A CA 1
ATOM 704 C C . LEU A 1 97 ? 0.554 -15.012 2.524 1.00 96.00 97 LEU A C 1
ATOM 706 O O . LEU A 1 97 ? 0.981 -14.341 1.585 1.00 96.00 97 LEU A O 1
ATOM 710 N N . PRO A 1 98 ? 0.814 -16.335 2.612 1.00 97.19 98 PRO A N 1
ATOM 711 C CA . PRO A 1 98 ? 1.598 -17.010 1.582 1.00 97.19 98 PRO A CA 1
ATOM 712 C C . PRO A 1 98 ? 0.911 -16.962 0.213 1.00 97.19 98 PRO A C 1
ATOM 714 O O . PRO A 1 98 ? 1.600 -16.763 -0.782 1.00 97.19 98 PRO A O 1
ATOM 717 N N . ALA A 1 99 ? -0.422 -17.039 0.136 1.00 96.88 99 ALA A N 1
ATOM 718 C CA . ALA A 1 99 ? -1.139 -16.846 -1.123 1.00 96.88 99 ALA A CA 1
ATOM 719 C C . ALA A 1 99 ? -0.916 -15.440 -1.701 1.00 96.88 99 ALA A C 1
ATOM 721 O O . ALA A 1 99 ? -0.608 -15.317 -2.881 1.00 96.88 99 ALA A O 1
ATOM 722 N N . ALA A 1 100 ? -1.004 -14.385 -0.884 1.00 97.50 100 ALA A N 1
ATOM 723 C CA . ALA A 1 100 ? -0.740 -13.015 -1.324 1.00 97.50 100 ALA A CA 1
ATOM 724 C C . ALA A 1 100 ? 0.700 -12.841 -1.829 1.00 97.50 100 ALA A C 1
ATOM 726 O O . ALA A 1 100 ? 0.912 -12.205 -2.859 1.00 97.50 100 ALA A O 1
ATOM 727 N N . LEU A 1 101 ? 1.679 -13.434 -1.139 1.00 98.06 101 LEU A N 1
ATOM 728 C CA . LEU A 1 101 ? 3.086 -13.405 -1.544 1.00 98.06 101 LEU A CA 1
ATOM 729 C C . LEU A 1 101 ? 3.318 -14.147 -2.863 1.00 98.06 101 LEU A C 1
ATOM 731 O O . LEU A 1 101 ? 3.988 -13.614 -3.741 1.00 98.06 101 LEU A O 1
ATOM 735 N N . VAL A 1 102 ? 2.743 -15.342 -3.028 1.00 98.19 102 VAL A N 1
ATOM 736 C CA . VAL A 1 102 ? 2.852 -16.128 -4.269 1.00 98.19 102 VAL A CA 1
ATOM 737 C C . VAL A 1 102 ? 2.180 -15.402 -5.43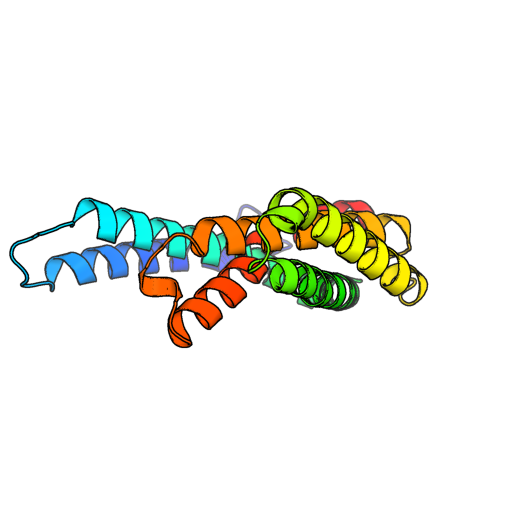2 1.00 98.19 102 VAL A C 1
ATOM 739 O O . VAL A 1 102 ? 2.768 -15.308 -6.507 1.00 98.19 102 VAL A O 1
ATOM 742 N N . LEU A 1 103 ? 0.987 -14.841 -5.218 1.00 97.81 103 LEU A N 1
ATOM 743 C CA . LEU A 1 103 ? 0.294 -14.037 -6.224 1.00 97.81 103 LEU A CA 1
ATOM 744 C C . LEU A 1 103 ? 1.105 -12.794 -6.596 1.00 97.81 103 LEU A C 1
ATOM 746 O O . LEU A 1 103 ? 1.234 -12.501 -7.777 1.00 97.81 103 LEU A O 1
ATOM 750 N N . GLY A 1 104 ? 1.692 -12.102 -5.618 1.00 97.81 104 GLY A N 1
ATOM 751 C CA . GLY A 1 104 ? 2.564 -10.951 -5.850 1.00 97.81 104 GLY A CA 1
ATOM 752 C C . GLY A 1 104 ? 3.836 -11.296 -6.614 1.00 97.81 104 GLY A C 1
ATOM 753 O O . GLY A 1 104 ? 4.184 -10.603 -7.565 1.00 97.81 104 GLY A O 1
ATOM 754 N N . LEU A 1 105 ? 4.503 -12.386 -6.234 1.00 97.88 105 LEU A N 1
ATOM 755 C CA . LEU A 1 105 ? 5.693 -12.899 -6.909 1.00 97.88 105 LEU A CA 1
ATOM 756 C C . LEU A 1 105 ? 5.389 -13.267 -8.362 1.00 97.88 105 LEU A C 1
ATOM 758 O O . LEU A 1 105 ? 6.117 -12.855 -9.263 1.00 97.88 105 LEU A O 1
ATOM 762 N N . ALA A 1 106 ? 4.307 -14.014 -8.594 1.00 97.94 106 ALA A N 1
ATOM 763 C CA . ALA A 1 106 ? 3.895 -14.419 -9.932 1.00 97.94 106 ALA A CA 1
ATOM 764 C C . ALA A 1 106 ? 3.497 -13.204 -10.778 1.00 97.94 106 ALA A C 1
ATOM 766 O O . ALA A 1 106 ? 3.958 -13.072 -11.907 1.00 97.94 106 ALA A O 1
ATOM 767 N N . ALA A 1 107 ? 2.700 -12.295 -10.213 1.00 97.38 107 ALA A N 1
ATOM 768 C CA . ALA A 1 107 ? 2.293 -11.053 -10.856 1.00 97.38 107 ALA A CA 1
ATOM 769 C C . ALA A 1 107 ? 3.501 -10.226 -11.291 1.00 97.38 107 ALA A C 1
ATOM 771 O O . ALA A 1 107 ? 3.632 -9.916 -12.469 1.00 97.38 107 ALA A O 1
ATOM 772 N N . GLY A 1 108 ? 4.393 -9.935 -10.342 1.00 96.75 108 GLY A N 1
ATOM 773 C CA . GLY A 1 108 ? 5.581 -9.125 -10.560 1.00 96.75 108 GLY A CA 1
ATOM 774 C C . GLY A 1 108 ? 6.552 -9.758 -11.552 1.00 96.75 108 GLY A C 1
ATOM 775 O O . GLY A 1 108 ? 7.051 -9.070 -12.439 1.00 96.75 108 GLY A O 1
ATOM 776 N N . GLY A 1 109 ? 6.774 -11.072 -11.457 1.00 96.69 109 GLY A N 1
ATOM 777 C CA . GLY A 1 109 ? 7.618 -11.813 -12.395 1.00 96.69 109 GLY A CA 1
ATOM 778 C C . GLY A 1 109 ? 7.051 -11.842 -13.813 1.00 96.69 109 GLY A C 1
ATOM 779 O O . GLY A 1 109 ? 7.780 -11.561 -14.760 1.00 96.69 109 GLY A O 1
ATOM 780 N N . VAL A 1 110 ? 5.750 -12.111 -13.972 1.00 97.69 110 VAL A N 1
ATOM 781 C CA . VAL A 1 110 ? 5.083 -12.089 -15.285 1.00 97.69 110 VAL A CA 1
ATOM 782 C C . VAL A 1 110 ? 5.085 -10.682 -15.873 1.00 97.69 110 VAL A C 1
ATOM 784 O O . VAL A 1 110 ? 5.427 -10.516 -17.038 1.00 97.69 110 VAL A O 1
ATOM 787 N N . SER A 1 111 ? 4.769 -9.650 -15.092 1.00 95.94 111 SER A N 1
ATOM 788 C CA . SER A 1 111 ? 4.825 -8.275 -15.596 1.00 95.94 111 SER A CA 1
ATOM 789 C C . SER A 1 111 ? 6.255 -7.826 -15.904 1.00 95.94 111 SER A C 1
ATOM 791 O O . SER A 1 111 ? 6.460 -7.135 -16.891 1.00 95.94 111 SER A O 1
ATOM 793 N N . GLY A 1 112 ? 7.253 -8.262 -15.128 1.00 94.69 112 GLY A N 1
ATOM 794 C CA . GLY A 1 112 ? 8.667 -7.977 -15.392 1.00 94.69 112 GLY A CA 1
ATOM 795 C C . GLY A 1 112 ? 9.227 -8.713 -16.614 1.00 94.69 112 GLY A C 1
ATOM 796 O O . GLY A 1 112 ? 10.206 -8.261 -17.193 1.00 94.69 112 GLY A O 1
ATOM 797 N N . LEU A 1 113 ? 8.605 -9.820 -17.041 1.00 95.25 113 LEU A N 1
ATOM 798 C CA . LEU A 1 113 ? 8.885 -10.451 -18.339 1.00 95.25 113 LEU A CA 1
ATOM 799 C C . LEU A 1 113 ? 8.348 -9.621 -19.511 1.00 95.25 113 LEU A C 1
ATOM 801 O O . LEU A 1 113 ? 8.930 -9.647 -20.588 1.00 95.25 113 LEU A O 1
ATOM 805 N N . LEU A 1 114 ? 7.226 -8.925 -19.313 1.00 95.56 114 LEU A N 1
ATOM 806 C CA . LEU A 1 114 ? 6.584 -8.102 -20.343 1.00 95.56 114 LEU A CA 1
ATOM 807 C C . LEU A 1 114 ? 7.183 -6.694 -20.440 1.00 95.56 114 LEU A C 1
ATOM 809 O O . LEU A 1 114 ? 6.963 -6.007 -21.433 1.00 95.56 114 LEU A O 1
ATOM 813 N N . VAL A 1 115 ? 7.901 -6.263 -19.403 1.00 93.38 115 VAL A N 1
ATOM 814 C CA . VAL A 1 115 ? 8.435 -4.911 -19.257 1.00 93.38 115 VAL A CA 1
ATOM 815 C C . VAL A 1 115 ? 9.946 -4.998 -19.064 1.00 93.38 115 VAL A C 1
ATOM 817 O O . VAL A 1 115 ? 10.444 -5.134 -17.944 1.00 93.38 115 VAL A O 1
ATOM 820 N N . GLU A 1 116 ? 10.670 -4.954 -20.185 1.00 88.94 116 GLU A N 1
ATOM 821 C CA . GLU A 1 116 ? 12.120 -5.191 -20.239 1.00 88.94 116 GLU A CA 1
ATOM 822 C C . GLU A 1 116 ? 12.920 -4.224 -19.357 1.00 88.94 116 GLU A C 1
ATOM 824 O O . GLU A 1 116 ? 13.920 -4.636 -18.774 1.00 88.94 116 GLU A O 1
ATOM 829 N N . GLU A 1 117 ? 12.453 -2.980 -19.193 1.00 89.00 117 GLU A N 1
ATOM 830 C CA . GLU A 1 117 ? 13.100 -1.973 -18.340 1.00 89.00 117 GLU A CA 1
ATOM 831 C C . GLU A 1 117 ? 13.173 -2.406 -16.867 1.00 89.00 117 GLU A C 1
ATOM 833 O O . GLU A 1 117 ? 14.132 -2.081 -16.175 1.00 89.00 117 GLU A O 1
ATOM 838 N N . VAL A 1 118 ? 12.187 -3.168 -16.380 1.00 92.69 118 VAL A N 1
ATOM 839 C CA . VAL A 1 118 ? 12.162 -3.665 -14.994 1.00 92.69 118 VAL A CA 1
ATOM 840 C C . VAL A 1 118 ? 12.889 -5.003 -14.886 1.00 92.69 118 VAL A C 1
ATOM 842 O O . VAL A 1 118 ? 13.635 -5.248 -13.938 1.00 92.69 118 VAL A O 1
ATOM 845 N N . GLY A 1 119 ? 12.655 -5.897 -15.845 1.00 93.94 119 GLY A N 1
ATOM 846 C CA . GLY A 1 119 ? 13.185 -7.253 -15.826 1.00 93.94 119 GLY A CA 1
ATOM 847 C C . GLY A 1 119 ? 12.545 -8.160 -14.765 1.00 93.94 119 GLY A C 1
ATOM 848 O O . GLY A 1 119 ? 11.903 -7.743 -13.796 1.00 93.94 119 GLY A O 1
ATOM 849 N N . VAL A 1 120 ? 12.732 -9.468 -14.945 1.00 96.38 120 VAL A N 1
ATOM 850 C CA . VAL A 1 120 ? 12.053 -10.508 -14.147 1.00 96.38 120 VAL A CA 1
ATOM 851 C C . VAL A 1 120 ? 12.454 -10.465 -12.679 1.00 96.38 120 VAL A C 1
ATOM 853 O O . VAL A 1 120 ? 11.605 -10.582 -11.799 1.00 96.38 120 VAL A O 1
ATOM 856 N N . PHE A 1 121 ? 13.751 -10.312 -12.405 1.00 96.31 121 PHE A N 1
ATOM 857 C CA . PHE A 1 121 ? 14.276 -10.366 -11.044 1.00 96.31 121 PHE A CA 1
ATOM 858 C C . PHE A 1 121 ? 13.764 -9.196 -10.196 1.00 96.31 121 PHE A C 1
ATOM 860 O O . PHE A 1 121 ? 13.226 -9.419 -9.109 1.00 96.31 121 PHE A O 1
ATOM 867 N N . ALA A 1 122 ? 13.857 -7.965 -10.712 1.00 96.06 122 ALA A N 1
ATOM 868 C CA . ALA A 1 122 ? 13.316 -6.800 -10.022 1.00 96.06 122 ALA A CA 1
ATOM 869 C C . ALA A 1 122 ? 11.789 -6.898 -9.910 1.00 96.06 122 ALA A C 1
ATOM 871 O O . ALA A 1 122 ? 11.246 -6.656 -8.834 1.00 96.06 122 ALA A O 1
ATOM 872 N N . GLY A 1 123 ? 11.103 -7.341 -10.971 1.00 97.19 123 GLY A N 1
ATOM 873 C CA . GLY A 1 123 ? 9.657 -7.555 -10.968 1.00 97.19 123 GLY A CA 1
ATOM 874 C C . GLY A 1 123 ? 9.195 -8.521 -9.874 1.00 97.19 123 GLY A C 1
ATOM 875 O O . GLY A 1 123 ? 8.273 -8.201 -9.123 1.00 97.19 123 GLY A O 1
ATOM 876 N N . VAL A 1 124 ? 9.869 -9.664 -9.712 1.00 97.94 124 VAL A N 1
ATOM 877 C CA . VAL A 1 124 ? 9.593 -10.636 -8.639 1.00 97.94 124 VAL A CA 1
ATOM 878 C C . VAL A 1 124 ? 9.753 -10.005 -7.256 1.00 97.94 124 VAL A C 1
ATOM 880 O O . VAL A 1 124 ? 8.863 -10.152 -6.416 1.00 97.94 124 VAL A O 1
ATOM 883 N N . LEU A 1 125 ? 10.857 -9.293 -7.007 1.00 97.81 125 LEU A N 1
ATOM 884 C CA . LEU A 1 125 ? 11.115 -8.660 -5.710 1.00 97.81 125 LEU A CA 1
ATOM 885 C C . LEU A 1 125 ? 10.097 -7.557 -5.398 1.00 97.81 125 LEU A C 1
ATOM 887 O O . LEU A 1 125 ? 9.531 -7.530 -4.302 1.00 97.81 125 LEU A O 1
ATOM 891 N N . LEU A 1 126 ? 9.829 -6.684 -6.371 1.00 97.81 126 LEU A N 1
ATOM 892 C CA . LEU A 1 126 ? 8.839 -5.613 -6.279 1.00 97.81 126 LEU A CA 1
ATOM 893 C C . LEU A 1 126 ? 7.447 -6.178 -5.987 1.00 97.81 126 LEU A C 1
ATOM 895 O O . LEU A 1 126 ? 6.776 -5.726 -5.057 1.00 97.81 126 LEU A O 1
ATOM 899 N N . GLY A 1 127 ? 7.036 -7.198 -6.742 1.00 97.88 127 GLY A N 1
ATOM 900 C CA . GLY A 1 127 ? 5.744 -7.850 -6.582 1.00 97.88 127 GLY A CA 1
ATOM 901 C C . GLY A 1 127 ? 5.596 -8.538 -5.227 1.00 97.88 127 GLY A C 1
ATOM 902 O O . GLY A 1 127 ? 4.586 -8.340 -4.551 1.00 97.88 127 GLY A O 1
ATOM 903 N N . LEU A 1 128 ? 6.615 -9.281 -4.787 1.00 98.19 128 LEU A N 1
ATOM 904 C CA . LEU A 1 128 ? 6.632 -9.960 -3.489 1.00 98.19 128 LEU A CA 1
ATOM 905 C C . LEU A 1 128 ? 6.489 -8.964 -2.327 1.00 98.19 128 LEU A C 1
ATOM 907 O O . LEU A 1 128 ? 5.626 -9.133 -1.459 1.00 98.19 128 LEU A O 1
ATOM 911 N N . VAL A 1 129 ? 7.316 -7.913 -2.318 1.00 98.31 129 VAL A N 1
ATOM 912 C CA . VAL A 1 129 ? 7.344 -6.913 -1.241 1.00 98.31 129 VAL A CA 1
ATOM 913 C C . VAL A 1 129 ? 6.054 -6.098 -1.218 1.00 98.31 129 VAL A C 1
ATOM 915 O O . VAL A 1 129 ? 5.436 -5.963 -0.157 1.00 98.31 129 VAL A O 1
ATOM 918 N N . ALA A 1 130 ? 5.606 -5.597 -2.370 1.00 98.19 130 ALA A N 1
ATOM 919 C CA . ALA A 1 130 ? 4.389 -4.798 -2.444 1.00 98.19 130 ALA A CA 1
ATOM 920 C C . ALA A 1 130 ? 3.148 -5.613 -2.054 1.00 98.19 130 ALA A C 1
ATOM 922 O O . ALA A 1 130 ? 2.343 -5.160 -1.237 1.00 98.19 130 ALA A O 1
ATOM 923 N N . ALA A 1 131 ? 3.010 -6.838 -2.570 1.00 97.94 131 ALA A N 1
ATOM 924 C CA . ALA A 1 131 ? 1.875 -7.699 -2.260 1.00 97.94 131 ALA A CA 1
ATOM 925 C C . ALA A 1 131 ? 1.807 -8.076 -0.779 1.00 97.94 131 ALA A C 1
ATOM 927 O O . ALA A 1 131 ? 0.718 -8.032 -0.197 1.00 97.94 131 ALA A O 1
ATOM 928 N N . GLY A 1 132 ? 2.948 -8.423 -0.174 1.00 97.75 132 GLY A N 1
ATOM 929 C CA . GLY A 1 132 ? 3.035 -8.775 1.240 1.00 97.75 132 GLY A CA 1
ATOM 930 C C . GLY A 1 132 ? 2.671 -7.603 2.148 1.00 97.75 132 GLY A C 1
ATOM 931 O O . GLY A 1 132 ? 1.796 -7.735 3.005 1.00 97.75 132 GLY A O 1
ATOM 932 N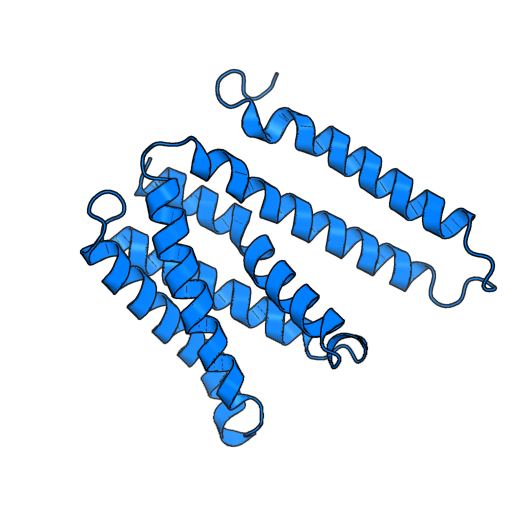 N . LEU A 1 133 ? 3.282 -6.437 1.926 1.00 98.31 133 LEU A N 1
ATOM 933 C CA . LEU A 1 133 ? 3.012 -5.234 2.719 1.00 98.31 133 LEU A CA 1
ATOM 934 C C . LEU A 1 133 ? 1.562 -4.768 2.588 1.00 98.31 133 LEU A C 1
ATOM 936 O O . LEU A 1 133 ? 0.920 -4.456 3.594 1.00 98.31 133 LEU A O 1
ATOM 940 N N . ALA A 1 134 ? 1.022 -4.765 1.369 1.00 98.06 134 ALA A N 1
ATOM 941 C CA . ALA A 1 134 ? -0.358 -4.376 1.135 1.00 98.06 134 ALA A CA 1
ATOM 942 C C . ALA A 1 134 ? -1.338 -5.342 1.817 1.00 98.06 134 ALA A C 1
ATOM 944 O O . ALA A 1 134 ? -2.283 -4.899 2.476 1.00 98.06 134 ALA A O 1
ATOM 945 N N . HIS A 1 135 ? -1.087 -6.654 1.732 1.00 97.75 135 HIS A N 1
ATOM 946 C CA . HIS A 1 135 ? -1.892 -7.653 2.432 1.00 97.75 135 HIS A CA 1
ATOM 947 C C . HIS A 1 135 ? -1.845 -7.445 3.949 1.00 97.75 135 HIS A C 1
ATOM 949 O O . HIS A 1 135 ? -2.892 -7.297 4.582 1.00 97.75 135 HIS A O 1
ATOM 955 N N . VAL A 1 136 ? 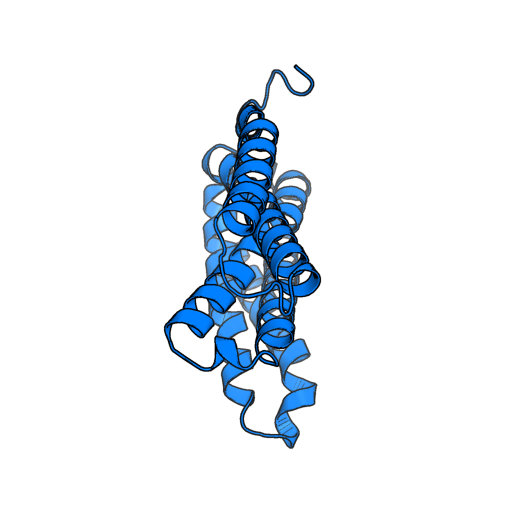-0.647 -7.348 4.536 1.00 97.19 136 VAL A N 1
ATOM 956 C CA . VAL A 1 136 ? -0.477 -7.112 5.979 1.00 97.19 136 VAL A CA 1
ATOM 957 C C . VAL A 1 136 ? -1.203 -5.841 6.414 1.00 97.19 136 VAL A C 1
ATOM 959 O O . VAL A 1 136 ? -1.928 -5.874 7.406 1.00 97.19 136 VAL A O 1
ATOM 962 N N . MET A 1 137 ? -1.098 -4.750 5.653 1.00 97.19 137 MET A N 1
ATOM 963 C CA . MET A 1 137 ? -1.799 -3.504 5.962 1.00 97.19 137 MET A CA 1
ATOM 964 C C . MET A 1 137 ? -3.320 -3.696 5.993 1.00 97.19 137 MET A C 1
ATOM 966 O O . MET A 1 137 ? -3.963 -3.322 6.975 1.00 97.19 137 MET A O 1
ATOM 970 N N . ARG A 1 138 ? -3.914 -4.347 4.982 1.00 95.25 138 ARG A N 1
ATOM 971 C CA . ARG A 1 138 ? -5.362 -4.640 4.982 1.00 95.25 138 ARG A CA 1
ATOM 972 C C . ARG A 1 138 ? -5.760 -5.531 6.159 1.00 95.25 138 ARG A C 1
ATOM 974 O O . ARG A 1 138 ? -6.809 -5.299 6.759 1.00 95.25 138 ARG A O 1
ATOM 981 N N . ARG A 1 139 ? -4.918 -6.496 6.545 1.00 94.06 139 ARG A N 1
ATOM 982 C CA . ARG A 1 139 ? -5.170 -7.397 7.683 1.00 94.06 139 ARG A CA 1
ATOM 983 C C . ARG A 1 139 ? -5.041 -6.730 9.050 1.00 94.06 139 ARG A C 1
ATOM 985 O O . ARG A 1 139 ? -5.845 -7.019 9.932 1.00 94.06 139 ARG A O 1
ATOM 992 N N . VAL A 1 140 ? -4.085 -5.824 9.226 1.00 94.06 140 VAL A N 1
ATOM 993 C CA . VAL A 1 140 ? -3.960 -5.016 10.449 1.00 94.06 140 VAL A CA 1
ATOM 994 C C . VAL A 1 140 ? -5.160 -4.086 10.591 1.00 94.06 140 VAL A C 1
ATOM 996 O O . VAL A 1 140 ? -5.680 -3.898 11.686 1.00 94.06 140 VAL A O 1
ATOM 999 N N . LEU A 1 141 ? -5.642 -3.536 9.480 1.00 93.44 141 LEU A N 1
ATOM 1000 C CA . LEU A 1 141 ? -6.774 -2.621 9.460 1.00 93.44 141 LEU A CA 1
ATOM 1001 C C . LEU A 1 141 ? -8.123 -3.346 9.642 1.00 93.44 141 LEU A C 1
ATOM 1003 O O . LEU A 1 141 ? -8.998 -2.837 10.343 1.00 93.44 141 LEU A O 1
ATOM 1007 N N . CYS A 1 142 ? -8.299 -4.561 9.112 1.00 91.06 142 CYS A N 1
ATOM 1008 C CA . CYS A 1 142 ? -9.595 -5.255 9.131 1.00 91.06 142 CYS A CA 1
ATOM 1009 C C . CYS A 1 142 ? -10.128 -5.614 10.532 1.00 91.06 142 CYS A C 1
ATOM 1011 O O . CYS A 1 142 ? -11.307 -5.942 10.668 1.00 91.06 142 CYS A O 1
ATOM 1013 N N . VAL A 1 143 ? -9.295 -5.555 11.577 1.00 89.56 143 VAL A N 1
ATOM 1014 C CA . VAL A 1 143 ? -9.725 -5.780 12.972 1.00 89.56 143 VAL A CA 1
ATOM 1015 C C . VAL A 1 143 ? -10.488 -4.584 13.555 1.00 89.56 143 VAL A C 1
ATOM 1017 O O . VAL A 1 143 ? -11.181 -4.718 14.563 1.00 89.56 143 VAL A O 1
ATOM 1020 N N . LEU A 1 144 ? -10.383 -3.409 12.930 1.00 88.50 144 LEU A N 1
ATOM 1021 C CA . LEU A 1 144 ? -11.005 -2.180 13.402 1.00 88.50 144 LEU A CA 1
ATOM 1022 C C . LEU A 1 144 ? -12.471 -2.119 12.948 1.00 88.50 144 LEU A C 1
ATOM 1024 O O . LEU A 1 144 ? -12.765 -2.093 11.753 1.00 88.50 144 LEU A O 1
ATOM 1028 N N . SER A 1 145 ? -13.408 -2.014 13.898 1.00 85.44 145 SER A N 1
ATOM 1029 C CA . SER A 1 145 ? -14.849 -1.891 13.607 1.00 85.44 145 SER A CA 1
ATOM 1030 C C . SER A 1 145 ? -15.202 -0.806 12.571 1.00 85.44 145 SER A C 1
ATOM 1032 O O . SER A 1 145 ? -16.053 -1.083 11.723 1.00 85.44 145 SER A O 1
ATOM 1034 N N . PRO A 1 146 ? -14.551 0.383 12.557 1.00 85.94 146 PRO A N 1
ATOM 1035 C CA . PRO A 1 146 ? -14.801 1.411 11.541 1.00 85.94 146 PRO A CA 1
ATOM 1036 C C . PRO A 1 146 ? -14.535 0.982 10.089 1.00 85.94 146 PRO A C 1
ATOM 1038 O O . PRO A 1 146 ? -15.038 1.626 9.171 1.00 85.94 146 PRO A O 1
ATOM 1041 N N . ILE A 1 147 ? -13.772 -0.091 9.855 1.00 88.12 147 ILE A N 1
ATOM 1042 C CA . ILE A 1 147 ? -13.374 -0.519 8.505 1.00 88.12 147 ILE A CA 1
ATOM 1043 C C . ILE A 1 147 ? -14.420 -1.404 7.816 1.00 88.12 147 ILE A C 1
ATOM 1045 O O . ILE A 1 147 ? -14.360 -1.606 6.608 1.00 88.12 147 ILE A O 1
ATOM 1049 N N . ARG A 1 148 ? -15.449 -1.865 8.536 1.00 85.88 148 ARG A N 1
ATOM 1050 C CA . ARG A 1 148 ? -16.473 -2.768 7.978 1.00 85.88 148 ARG A CA 1
ATOM 1051 C C . ARG A 1 148 ? -17.333 -2.136 6.875 1.00 85.88 148 ARG A C 1
ATOM 1053 O O . ARG A 1 148 ? -17.817 -2.859 6.010 1.00 85.88 148 ARG A O 1
ATOM 1060 N N . GLY A 1 149 ? -17.519 -0.816 6.889 1.00 90.69 149 GLY A N 1
ATOM 1061 C CA . GLY A 1 149 ? -18.286 -0.098 5.864 1.00 90.69 149 GLY A CA 1
ATOM 1062 C C . GLY A 1 149 ? -17.465 0.253 4.618 1.00 90.69 149 GLY A C 1
ATOM 1063 O O . GLY A 1 149 ? -16.241 0.326 4.677 1.00 90.69 149 GLY A O 1
ATOM 1064 N N . LEU A 1 150 ? -18.147 0.567 3.508 1.00 92.38 150 LEU A N 1
ATOM 1065 C CA . LEU A 1 150 ? -17.522 0.887 2.212 1.00 92.38 150 LEU A CA 1
ATOM 1066 C C . LEU A 1 150 ? -16.407 1.939 2.320 1.00 92.38 150 LEU A C 1
ATOM 1068 O O . LEU A 1 150 ? -15.312 1.739 1.809 1.00 92.38 150 LEU A O 1
ATOM 1072 N N . ARG A 1 151 ? -16.661 3.044 3.035 1.00 91.62 151 ARG A N 1
ATOM 1073 C CA . ARG A 1 151 ? -15.668 4.114 3.229 1.00 91.62 151 ARG A CA 1
ATOM 1074 C C . ARG A 1 151 ? -14.403 3.598 3.911 1.00 91.62 151 ARG A C 1
ATOM 1076 O O . ARG A 1 151 ? -13.305 3.910 3.472 1.00 91.62 151 ARG A O 1
ATOM 1083 N N . GLY A 1 152 ? -14.568 2.779 4.947 1.00 92.38 152 GLY A N 1
ATOM 1084 C CA . GLY A 1 152 ? -13.457 2.193 5.685 1.00 92.38 152 GLY A CA 1
ATOM 1085 C C . GLY A 1 152 ? -12.651 1.199 4.849 1.00 92.38 152 GLY A C 1
ATOM 1086 O O . GLY A 1 152 ? -11.425 1.201 4.923 1.00 92.38 152 GLY A O 1
ATOM 1087 N N . GLN A 1 153 ? -13.316 0.421 3.991 1.00 92.31 153 GLN A N 1
ATOM 1088 C CA . GLN A 1 153 ? -12.644 -0.473 3.045 1.00 92.31 153 GLN A CA 1
ATOM 1089 C C . GLN A 1 153 ? -11.848 0.302 1.988 1.00 92.31 153 GLN A C 1
ATOM 1091 O O . GLN A 1 153 ? -10.703 -0.053 1.720 1.00 92.31 153 GLN A O 1
ATOM 1096 N N . VAL A 1 154 ? -12.394 1.399 1.448 1.00 94.62 154 VAL A N 1
ATOM 1097 C CA . VAL A 1 154 ? -11.663 2.281 0.518 1.00 94.62 154 VAL A CA 1
ATOM 1098 C C . VAL A 1 154 ? -10.438 2.893 1.200 1.00 94.62 154 VAL A C 1
ATOM 1100 O O . VAL A 1 154 ? -9.357 2.918 0.615 1.00 94.62 154 VAL A O 1
ATOM 1103 N N . THR A 1 155 ? -10.563 3.327 2.458 1.00 94.38 155 THR A N 1
ATOM 1104 C CA . THR A 1 155 ? -9.417 3.822 3.234 1.00 94.38 155 THR A CA 1
ATOM 1105 C C . THR A 1 155 ? -8.364 2.736 3.453 1.00 94.38 155 THR A C 1
ATOM 1107 O O . THR A 1 155 ? -7.178 3.005 3.283 1.00 94.38 155 THR A O 1
ATOM 1110 N N . ALA A 1 156 ? -8.771 1.510 3.789 1.00 95.06 156 ALA A N 1
ATOM 1111 C CA . ALA A 1 156 ? -7.845 0.393 3.967 1.00 95.06 156 ALA A CA 1
ATOM 1112 C C . ALA A 1 156 ? -7.145 0.005 2.656 1.00 95.06 156 ALA A C 1
ATOM 1114 O O . ALA A 1 156 ? -5.943 -0.262 2.659 1.00 95.06 156 ALA A O 1
ATOM 1115 N N . ALA A 1 157 ? -7.867 0.033 1.533 1.00 95.00 157 ALA A N 1
ATOM 1116 C CA . ALA A 1 157 ? -7.302 -0.185 0.208 1.00 95.00 157 ALA A CA 1
ATOM 1117 C C . ALA A 1 157 ? -6.255 0.888 -0.123 1.00 95.00 157 ALA A C 1
ATOM 1119 O O . ALA A 1 157 ? -5.113 0.544 -0.427 1.00 95.00 157 ALA A O 1
ATOM 1120 N N . ALA A 1 158 ? -6.592 2.171 0.038 1.00 96.94 158 ALA A N 1
ATOM 1121 C CA . ALA A 1 158 ? -5.658 3.274 -0.182 1.00 96.94 158 ALA A CA 1
ATOM 1122 C C . ALA A 1 158 ? -4.416 3.164 0.718 1.00 96.94 158 ALA A C 1
ATOM 1124 O O . ALA A 1 158 ? -3.291 3.235 0.229 1.00 96.94 158 ALA A O 1
ATOM 1125 N N . ALA A 1 159 ? -4.599 2.907 2.017 1.00 97.25 159 ALA A N 1
ATOM 1126 C CA . ALA A 1 159 ? -3.494 2.718 2.955 1.00 97.25 159 ALA A CA 1
ATOM 1127 C C . ALA A 1 159 ? -2.572 1.558 2.545 1.00 97.25 159 ALA A C 1
ATOM 1129 O O . ALA A 1 159 ? -1.352 1.670 2.665 1.00 97.25 159 ALA A O 1
ATOM 1130 N N . SER A 1 160 ? -3.142 0.468 2.020 1.00 97.44 160 SER A N 1
ATOM 1131 C CA . SER A 1 160 ? -2.376 -0.693 1.558 1.00 97.44 160 SER A CA 1
ATOM 1132 C C . SER A 1 160 ? -1.517 -0.427 0.323 1.00 97.44 160 SER A C 1
ATOM 1134 O O . SER A 1 160 ? -0.494 -1.077 0.166 1.00 97.44 160 SER A O 1
ATOM 1136 N N . VAL A 1 161 ? -1.888 0.547 -0.511 1.00 98.00 161 VAL A N 1
ATOM 1137 C CA . VAL A 1 161 ? -1.068 1.006 -1.645 1.00 98.00 161 VAL A CA 1
ATOM 1138 C C . VAL A 1 161 ? -0.025 2.026 -1.182 1.00 98.00 161 VAL A C 1
ATOM 1140 O O . VAL A 1 161 ? 1.131 1.990 -1.594 1.00 98.00 161 VAL A O 1
ATOM 1143 N N . LEU A 1 162 ? -0.408 2.949 -0.297 1.00 98.06 162 LEU A N 1
ATOM 1144 C CA . LEU A 1 162 ? 0.496 4.001 0.172 1.00 98.06 162 LEU A CA 1
ATOM 1145 C C . LEU A 1 162 ? 1.663 3.434 0.990 1.00 98.06 162 LEU A C 1
ATOM 1147 O O . LEU A 1 162 ? 2.789 3.894 0.828 1.00 98.06 162 LEU A O 1
ATOM 1151 N N . VAL A 1 163 ? 1.430 2.405 1.814 1.00 98.06 163 VAL A N 1
ATOM 1152 C CA . VAL A 1 163 ? 2.481 1.804 2.658 1.00 98.06 163 VAL A CA 1
ATOM 1153 C C . VAL A 1 163 ? 3.625 1.179 1.850 1.00 98.06 163 VAL A C 1
ATOM 1155 O O . VAL A 1 163 ? 4.730 1.028 2.367 1.00 98.06 163 VAL A O 1
ATOM 1158 N N . THR A 1 164 ? 3.395 0.825 0.585 1.00 97.94 164 THR A N 1
ATOM 1159 C CA . THR A 1 164 ? 4.438 0.231 -0.258 1.00 97.94 164 THR A CA 1
ATOM 1160 C C . THR A 1 164 ? 5.346 1.272 -0.896 1.00 97.94 164 THR A C 1
ATOM 1162 O O . THR A 1 164 ? 6.365 0.880 -1.450 1.00 97.94 164 THR A O 1
ATOM 1165 N N . GLY A 1 165 ? 5.020 2.570 -0.812 1.00 96.69 165 GLY A N 1
ATOM 1166 C CA . GLY A 1 165 ? 5.737 3.634 -1.520 1.00 96.69 165 GLY A CA 1
ATOM 1167 C C . GLY A 1 165 ? 7.242 3.613 -1.270 1.00 96.69 165 GLY A C 1
ATOM 1168 O O . GLY A 1 165 ? 8.006 3.418 -2.204 1.00 96.69 165 GLY A O 1
ATOM 1169 N N . VAL A 1 166 ? 7.683 3.746 -0.015 1.00 96.69 166 VAL A N 1
ATOM 1170 C CA . VAL A 1 166 ? 9.125 3.775 0.305 1.00 96.69 166 VAL A CA 1
ATOM 1171 C C . VAL A 1 166 ? 9.846 2.475 -0.091 1.00 96.69 166 VAL A C 1
ATOM 1173 O O . VAL A 1 166 ? 10.851 2.574 -0.793 1.00 96.69 166 VAL A O 1
ATOM 1176 N N . PRO A 1 167 ? 9.374 1.266 0.286 1.00 96.94 167 PRO A N 1
ATOM 1177 C CA . PRO A 1 167 ? 10.029 0.021 -0.123 1.00 96.94 167 PRO A CA 1
ATOM 1178 C C . PRO A 1 167 ? 10.117 -0.152 -1.641 1.00 96.94 167 PRO A C 1
ATOM 1180 O O . PRO A 1 167 ? 11.162 -0.552 -2.144 1.00 96.94 167 PRO A O 1
ATOM 1183 N N . VAL A 1 168 ? 9.047 0.177 -2.370 1.00 97.06 168 VAL A N 1
ATOM 1184 C CA . VAL A 1 168 ? 9.022 0.094 -3.836 1.00 97.06 168 VAL A CA 1
ATOM 1185 C C . VAL A 1 168 ? 10.014 1.072 -4.446 1.00 97.06 168 VAL A C 1
ATOM 1187 O O . VAL A 1 168 ? 10.783 0.668 -5.311 1.00 97.06 168 VAL A O 1
ATOM 1190 N N . SER A 1 169 ? 10.056 2.319 -3.977 1.00 94.31 169 SER A N 1
ATOM 1191 C CA . SER A 1 169 ? 10.983 3.317 -4.516 1.00 94.31 169 SER A CA 1
ATOM 1192 C C . SER A 1 169 ? 12.438 2.946 -4.265 1.00 94.31 169 SER A C 1
ATOM 1194 O O . SER A 1 169 ? 13.252 3.075 -5.168 1.00 94.31 169 SER A O 1
ATOM 1196 N N . ILE A 1 170 ? 12.761 2.405 -3.086 1.00 95.00 170 ILE A N 1
ATOM 1197 C CA . ILE A 1 170 ? 14.114 1.910 -2.793 1.00 95.00 170 ILE A CA 1
ATOM 1198 C C . ILE A 1 170 ? 14.486 0.758 -3.735 1.00 95.00 170 ILE A C 1
ATOM 1200 O O . ILE A 1 170 ? 15.573 0.760 -4.306 1.00 95.00 170 ILE A O 1
ATOM 1204 N N . LEU A 1 171 ? 13.594 -0.220 -3.917 1.00 95.50 171 LEU A N 1
ATOM 1205 C CA . LEU A 1 171 ? 13.846 -1.347 -4.818 1.00 95.50 171 LEU A CA 1
ATOM 1206 C C . LEU A 1 171 ? 13.992 -0.892 -6.274 1.00 95.50 171 LEU A C 1
ATOM 1208 O O . LEU A 1 171 ? 14.875 -1.381 -6.971 1.00 95.50 171 LEU A O 1
ATOM 1212 N N . ALA A 1 172 ? 13.167 0.055 -6.717 1.00 94.12 172 ALA A N 1
ATOM 1213 C CA . ALA A 1 172 ? 13.245 0.624 -8.056 1.00 94.12 172 ALA A CA 1
ATOM 1214 C C . ALA A 1 172 ? 14.601 1.299 -8.292 1.00 94.12 172 ALA A C 1
ATOM 1216 O O . ALA A 1 172 ? 15.289 0.958 -9.246 1.00 94.12 172 ALA A O 1
ATOM 1217 N N . THR A 1 173 ? 15.035 2.163 -7.372 1.00 91.94 173 THR A N 1
ATOM 1218 C CA . THR A 1 173 ? 16.328 2.852 -7.484 1.00 91.94 173 THR A CA 1
ATOM 1219 C C . THR A 1 173 ? 17.517 1.887 -7.473 1.00 91.94 173 THR A C 1
ATOM 1221 O O . THR A 1 173 ? 18.520 2.137 -8.131 1.00 91.94 173 THR A O 1
ATOM 1224 N N . ILE A 1 174 ? 17.436 0.774 -6.734 1.00 92.94 174 ILE A N 1
ATOM 1225 C CA . ILE A 1 174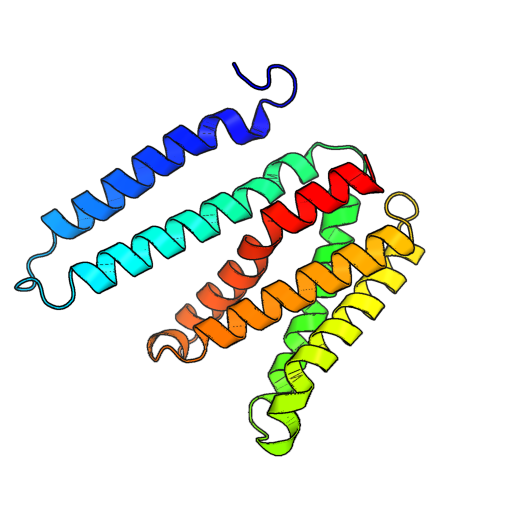 ? 18.537 -0.201 -6.651 1.00 92.94 174 ILE A CA 1
ATOM 1226 C C . ILE A 1 174 ? 18.603 -1.105 -7.889 1.00 92.94 174 ILE A C 1
ATOM 1228 O O . ILE A 1 174 ? 19.700 -1.436 -8.336 1.00 92.94 174 ILE A O 1
ATOM 1232 N N . PHE A 1 175 ? 17.455 -1.556 -8.401 1.00 92.00 175 PHE A N 1
ATOM 1233 C CA . PHE A 1 175 ? 17.403 -2.619 -9.413 1.00 92.00 175 PHE A CA 1
ATOM 1234 C C . PHE A 1 175 ? 17.047 -2.149 -10.825 1.00 92.00 175 PHE A C 1
ATOM 1236 O O . PHE A 1 175 ? 17.320 -2.889 -11.766 1.00 92.00 175 PHE A O 1
ATOM 1243 N N . VAL A 1 176 ? 16.443 -0.970 -10.973 1.00 88.69 176 VAL A N 1
ATOM 1244 C CA . VAL A 1 176 ? 16.005 -0.415 -12.267 1.00 88.69 176 VAL A CA 1
ATOM 1245 C C . VAL A 1 176 ? 16.830 0.821 -12.640 1.00 88.69 176 VAL A C 1
ATOM 1247 O O . VAL A 1 176 ? 17.263 0.928 -13.785 1.00 88.69 176 VAL A O 1
ATOM 1250 N N . GLY A 1 177 ? 17.117 1.696 -11.669 1.00 73.12 177 GLY A N 1
ATOM 1251 C CA . GLY A 1 177 ? 17.873 2.945 -11.855 1.00 73.12 177 GLY A CA 1
ATOM 1252 C C . GLY A 1 177 ? 16.984 4.173 -11.746 1.00 73.12 177 GLY A C 1
ATOM 1253 O O . GLY A 1 177 ? 16.921 4.944 -12.729 1.00 73.12 177 GLY A O 1
#

pLDDT: mean 92.09, std 8.79, range [47.91, 98.31]

Radius of gyration: 18.23 Å; chains: 1; bounding box: 38×46×47 Å

Secondary structure (DSSP, 8-state):
---SS-GGGTTHHHHHHHHHHHHHHHHHH--S--TTHHHHHHHHHHHHHHHHHHHTHHHHTTSTTHHHHHHHHHHHHHHHHHGGGGTT-TTTGGGHHHHHHHHHHHHHHHHHHH-TTTHHHHHHHHHHHHHHHHHHHHHHHTTSGGGGSHHHHHHHHHHHHHTTHHHHHHHHHHHT-

Organism: NCBI:txid1385519

Sequence (177 aa):
ALTPDEPYLRHVPVVVAGAILAMFLHQIMRRDGRPRLTQSVAVGAAGIGIAVIGAAWVPLGRTLGGRDVVVVVAVALALSALADLAAPSDRARPWMLPAALVLGLAAGGVSGLLVEEVGVFAGVLLGLVAAGLAHVMRRVLCVLSPIRGLRGQVTAAAASVLVTGVPVSILATIFVG